Protein AF-A0A7W0MET2-F1 (afdb_monomer_lite)

Secondary structure (DSSP, 8-state):
--TT---EEEETTTTEEEESSPPPSS--HHHHHHHHHHHHTT--HHHHHHHH---HHHHHHHHTTTTTT-

Sequence (70 aa):
RTPNGKQRYWCHDCQRSRRDNPQPAGYTEAGRDTILRAYEERSSLRGLERTFGVSRKTVLPGFLTDEEMR

Radius of gyration: 16.42 Å; chains: 1; bounding box: 38×19×42 Å

Foldseek 3Di:
DPPVPWDWDQDPVVRDIHTDPDDPPDDDPVRLVVLVVCVVVPQDLVNSCVPPVDDSVCCVPVRCPPPPPD

Structure (mmCIF, N/CA/C/O backbone):
data_AF-A0A7W0MET2-F1
#
_entry.id   AF-A0A7W0MET2-F1
#
loop_
_atom_site.group_PDB
_atom_site.id
_atom_site.type_symbol
_atom_site.label_atom_id
_atom_site.label_alt_id
_atom_site.label_comp_id
_atom_site.label_asym_id
_atom_site.label_entity_id
_atom_site.label_seq_id
_atom_site.pdbx_PDB_ins_code
_atom_site.Cartn_x
_atom_site.Cartn_y
_atom_site.Cartn_z
_atom_site.occupancy
_atom_site.B_iso_or_equiv
_atom_site.auth_seq_id
_atom_site.auth_comp_id
_atom_site.auth_asym_id
_atom_site.auth_atom_id
_atom_site.pdbx_PDB_model_num
ATOM 1 N N . ARG A 1 1 ? 21.933 5.195 -16.827 1.00 52.81 1 ARG A N 1
ATOM 2 C CA . ARG A 1 1 ? 21.782 4.232 -15.703 1.00 52.81 1 ARG A CA 1
ATOM 3 C C . ARG A 1 1 ? 20.728 4.804 -14.756 1.00 52.81 1 ARG A C 1
ATOM 5 O O . ARG A 1 1 ? 20.776 6.003 -14.525 1.00 52.81 1 ARG A O 1
ATOM 12 N N . THR A 1 2 ? 19.728 4.039 -14.300 1.00 58.62 2 THR A N 1
ATOM 13 C CA . THR A 1 2 ? 18.755 4.594 -13.329 1.00 58.62 2 THR A CA 1
ATOM 14 C C . THR A 1 2 ? 19.435 4.827 -11.971 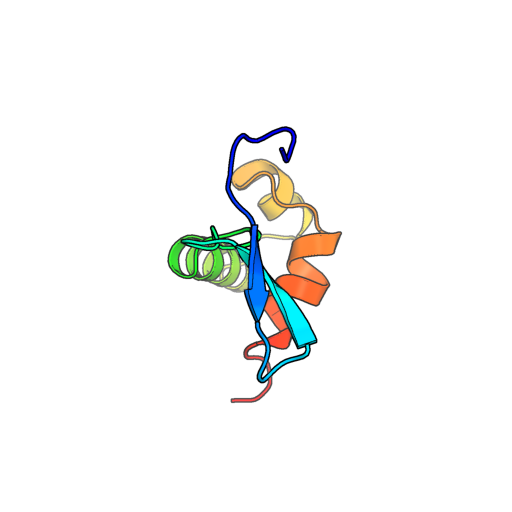1.00 58.62 2 THR A C 1
ATOM 16 O O . THR A 1 2 ? 20.408 4.122 -11.701 1.00 58.62 2 THR A O 1
ATOM 19 N N . PRO A 1 3 ? 18.960 5.762 -11.120 1.00 61.19 3 PRO A N 1
ATOM 20 C CA . PRO A 1 3 ? 19.584 6.047 -9.818 1.00 61.19 3 PRO A CA 1
ATOM 21 C C . PRO A 1 3 ? 19.757 4.796 -8.944 1.00 61.19 3 PRO A C 1
ATOM 23 O O . PRO A 1 3 ? 20.749 4.655 -8.246 1.00 61.19 3 PRO A O 1
ATOM 26 N N . ASN A 1 4 ? 18.848 3.827 -9.084 1.00 67.88 4 ASN A N 1
ATOM 27 C CA . ASN A 1 4 ? 18.872 2.558 -8.351 1.00 67.88 4 ASN A CA 1
ATOM 28 C C . ASN A 1 4 ? 19.730 1.464 -9.023 1.00 67.88 4 ASN A C 1
ATOM 30 O O . ASN A 1 4 ? 19.554 0.288 -8.723 1.00 67.88 4 ASN A O 1
ATOM 34 N N . GLY A 1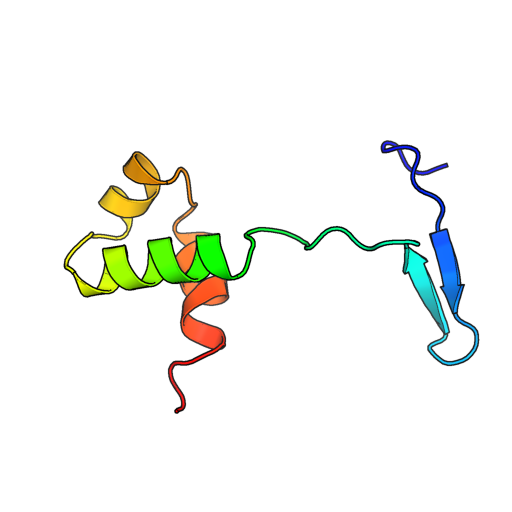 5 ? 20.583 1.796 -9.999 1.00 70.88 5 GLY A N 1
ATOM 35 C CA . GLY A 1 5 ? 21.520 0.858 -10.640 1.00 70.88 5 GLY A CA 1
ATOM 36 C C . GLY A 1 5 ? 20.899 -0.213 -11.550 1.00 70.88 5 GLY A C 1
ATOM 37 O O . GLY A 1 5 ? 21.629 -0.886 -12.272 1.00 70.88 5 GLY A O 1
ATOM 38 N N . LYS A 1 6 ? 19.568 -0.349 -11.576 1.00 75.56 6 LYS A N 1
ATOM 39 C CA . LYS A 1 6 ? 18.859 -1.397 -12.330 1.00 75.56 6 LYS A CA 1
ATOM 40 C C . LYS A 1 6 ? 18.814 -1.110 -13.834 1.00 75.56 6 LYS A C 1
ATOM 42 O O . LYS A 1 6 ? 18.492 0.017 -14.243 1.00 75.56 6 LYS A O 1
ATOM 47 N N . GLN A 1 7 ? 19.093 -2.141 -14.634 1.00 79.69 7 GLN A N 1
ATOM 48 C CA . GLN A 1 7 ? 19.029 -2.112 -16.096 1.00 79.69 7 GLN A CA 1
ATOM 49 C C . GLN A 1 7 ? 17.571 -2.044 -16.575 1.00 79.69 7 GLN A C 1
ATOM 51 O O . GLN A 1 7 ? 16.670 -2.656 -15.997 1.00 79.69 7 GLN A O 1
ATOM 56 N N . ARG A 1 8 ? 17.334 -1.260 -17.630 1.00 81.00 8 ARG A N 1
ATOM 57 C CA . ARG A 1 8 ? 16.060 -1.227 -18.359 1.00 81.00 8 ARG A CA 1
ATOM 58 C C . ARG A 1 8 ? 16.301 -1.791 -19.752 1.00 81.00 8 ARG A C 1
ATOM 60 O O . ARG A 1 8 ? 17.330 -1.479 -20.345 1.00 81.00 8 ARG A O 1
ATOM 67 N N . TYR A 1 9 ? 15.364 -2.577 -20.263 1.00 86.62 9 TYR A N 1
ATOM 68 C CA . TYR A 1 9 ? 15.382 -3.049 -21.646 1.00 86.62 9 TYR A CA 1
ATOM 69 C C . TYR A 1 9 ? 14.160 -2.517 -22.393 1.00 86.62 9 TYR A C 1
ATOM 71 O O . TYR A 1 9 ? 13.124 -2.218 -21.791 1.00 86.62 9 TYR A O 1
ATOM 79 N N . TRP A 1 10 ? 14.299 -2.342 -23.703 1.00 85.62 10 TRP A N 1
ATOM 80 C CA . TRP A 1 10 ? 13.197 -1.951 -24.571 1.00 85.62 10 TRP A CA 1
ATOM 81 C C . TRP A 1 10 ? 12.481 -3.206 -25.068 1.00 85.62 10 TRP A C 1
ATOM 83 O O . TRP A 1 10 ? 13.094 -4.071 -25.683 1.00 85.62 10 TRP A O 1
ATOM 93 N N . CYS A 1 11 ? 11.193 -3.321 -24.762 1.00 85.50 11 CYS A N 1
ATOM 94 C CA . CYS A 1 11 ? 10.338 -4.382 -25.279 1.00 85.50 11 CYS A CA 1
ATOM 95 C C . CYS A 1 11 ? 9.835 -3.963 -26.661 1.00 85.50 11 CYS A C 1
ATOM 97 O O . CYS A 1 11 ? 9.125 -2.961 -26.763 1.00 85.50 11 CYS A O 1
ATOM 99 N N . HIS A 1 12 ? 10.195 -4.708 -27.707 1.00 87.06 12 HIS A N 1
ATOM 100 C CA . HIS A 1 12 ? 9.757 -4.411 -29.073 1.00 87.06 12 HIS A CA 1
ATOM 101 C C . HIS A 1 12 ? 8.280 -4.755 -29.306 1.00 87.06 12 HIS A C 1
ATOM 103 O O . HIS A 1 12 ? 7.601 -3.996 -29.990 1.00 87.06 12 HIS A O 1
ATOM 109 N N . ASP A 1 13 ? 7.759 -5.794 -28.650 1.00 87.75 13 ASP A N 1
ATOM 110 C CA . ASP A 1 13 ? 6.356 -6.218 -28.791 1.00 87.75 13 ASP A CA 1
ATOM 111 C C . ASP A 1 13 ? 5.377 -5.208 -28.187 1.00 87.75 13 ASP A C 1
ATOM 113 O O . ASP A 1 13 ? 4.313 -4.925 -28.725 1.00 87.75 13 ASP A O 1
ATOM 117 N N . CYS A 1 14 ? 5.754 -4.643 -27.041 1.00 85.44 14 CYS A N 1
ATOM 118 C CA . CYS A 1 14 ? 4.910 -3.759 -26.249 1.00 85.44 14 CYS A CA 1
ATOM 119 C C . CYS A 1 14 ? 5.344 -2.287 -26.298 1.00 85.44 14 CYS A C 1
ATOM 121 O O . CYS A 1 14 ? 4.743 -1.462 -25.609 1.00 85.44 14 CYS A O 1
ATOM 123 N N . GLN A 1 15 ? 6.395 -1.977 -27.073 1.00 88.00 15 GLN A N 1
ATOM 124 C CA . GLN A 1 15 ? 6.980 -0.644 -27.288 1.00 88.00 15 GLN A CA 1
ATOM 125 C C . GLN A 1 15 ? 7.165 0.167 -25.993 1.00 88.00 15 GLN A C 1
ATOM 127 O O . GLN A 1 15 ? 6.896 1.367 -25.924 1.00 88.00 15 GLN A O 1
ATOM 132 N N . ARG A 1 16 ? 7.591 -0.507 -24.920 1.00 83.00 16 ARG A N 1
ATOM 133 C CA . ARG A 1 16 ? 7.764 0.088 -23.587 1.00 83.00 16 ARG A CA 1
ATOM 134 C C . ARG A 1 16 ? 9.097 -0.325 -22.979 1.00 83.00 16 ARG A C 1
ATOM 136 O O . ARG A 1 16 ? 9.516 -1.476 -23.077 1.00 83.00 16 ARG A O 1
ATOM 143 N N . SER A 1 17 ? 9.734 0.593 -22.256 1.00 83.88 17 SER A N 1
ATOM 144 C CA . SER A 1 17 ? 10.921 0.272 -21.458 1.00 83.88 17 SER A CA 1
ATOM 145 C C . SER A 1 17 ? 10.536 -0.500 -20.191 1.00 83.88 17 SER A C 1
ATOM 147 O O . SER A 1 17 ? 9.984 0.080 -19.248 1.00 83.88 17 SER A O 1
ATOM 149 N N . ARG A 1 18 ? 10.878 -1.785 -20.136 1.00 77.50 18 ARG A N 1
ATOM 150 C CA . ARG A 1 18 ? 10.702 -2.671 -18.978 1.00 77.50 18 ARG A CA 1
ATOM 151 C C . ARG A 1 18 ? 11.959 -2.671 -18.099 1.00 77.50 18 ARG A C 1
ATOM 153 O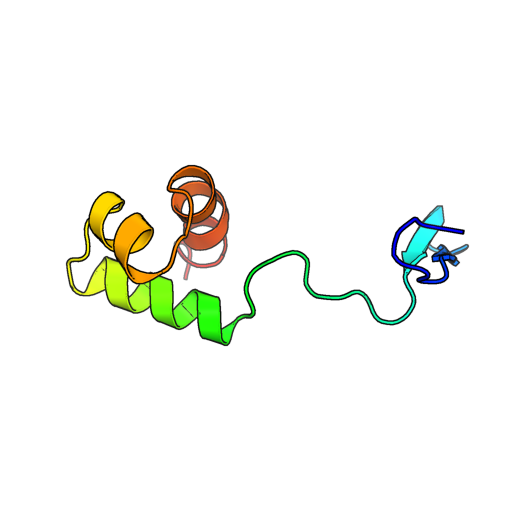 O . ARG A 1 18 ? 13.019 -2.186 -18.498 1.00 77.50 18 ARG A O 1
ATOM 160 N N . ARG A 1 19 ? 11.829 -3.171 -16.870 1.00 79.44 19 ARG A N 1
ATOM 161 C CA . ARG A 1 19 ? 12.958 -3.470 -15.976 1.00 79.44 19 ARG A CA 1
ATOM 162 C C . ARG A 1 19 ? 13.145 -4.977 -15.936 1.00 79.44 19 ARG A C 1
ATOM 164 O O . ARG A 1 19 ? 12.151 -5.698 -15.951 1.00 79.44 19 ARG A O 1
ATOM 171 N N . ASP A 1 20 ? 14.395 -5.409 -15.872 1.00 69.00 20 ASP A N 1
ATOM 172 C CA . ASP A 1 20 ? 14.703 -6.797 -15.553 1.00 69.00 20 ASP A CA 1
ATOM 173 C C . ASP A 1 20 ? 14.474 -7.022 -14.047 1.00 69.00 20 ASP A C 1
ATOM 175 O O . ASP A 1 20 ? 14.853 -6.165 -13.240 1.00 69.00 20 ASP A O 1
ATOM 179 N N . ASN A 1 21 ? 13.763 -8.094 -13.689 1.00 65.12 21 ASN A N 1
ATOM 180 C CA . ASN A 1 21 ? 13.197 -8.346 -12.355 1.00 65.12 21 ASN A CA 1
ATOM 181 C C . ASN A 1 21 ? 12.488 -7.112 -11.731 1.00 65.12 21 ASN A C 1
ATOM 183 O O . ASN A 1 21 ? 13.038 -6.448 -10.834 1.00 65.12 21 ASN A O 1
ATOM 187 N N . PRO A 1 22 ? 11.287 -6.740 -12.221 1.00 64.62 22 PRO A N 1
ATOM 188 C CA . PRO A 1 22 ? 10.535 -5.638 -11.643 1.00 64.62 22 PRO A CA 1
ATOM 189 C C . PRO A 1 22 ? 10.243 -5.958 -10.178 1.00 64.62 22 PRO A C 1
ATOM 191 O O . PRO A 1 22 ? 9.551 -6.917 -9.862 1.00 64.62 22 PRO A O 1
ATOM 194 N N . GLN A 1 23 ? 10.781 -5.144 -9.271 1.00 63.41 23 GLN A N 1
ATOM 195 C CA . GLN A 1 23 ? 10.308 -5.193 -7.894 1.00 63.41 23 GLN A CA 1
ATOM 196 C C . GLN A 1 23 ? 8.835 -4.792 -7.898 1.00 63.41 23 GLN A C 1
ATOM 198 O O . GLN A 1 23 ? 8.497 -3.837 -8.615 1.00 63.41 23 GLN A O 1
ATOM 203 N N . PRO A 1 24 ? 7.985 -5.488 -7.127 1.00 62.34 24 PRO A N 1
ATOM 204 C CA . PRO A 1 24 ? 6.606 -5.072 -6.971 1.00 62.34 24 PRO A CA 1
ATOM 205 C C . PRO A 1 24 ? 6.601 -3.605 -6.545 1.00 62.34 24 PRO A C 1
ATOM 207 O O . PRO A 1 24 ? 7.365 -3.175 -5.675 1.00 62.34 24 PRO A O 1
ATOM 210 N N . ALA A 1 25 ? 5.808 -2.806 -7.248 1.00 57.84 25 ALA A N 1
ATOM 211 C CA . ALA A 1 25 ? 5.684 -1.388 -6.974 1.00 57.84 25 ALA A CA 1
ATOM 212 C C . ALA A 1 25 ? 4.787 -1.208 -5.741 1.00 57.84 25 ALA A C 1
ATOM 214 O O . ALA A 1 25 ? 3.625 -0.847 -5.874 1.00 57.84 25 ALA A O 1
ATOM 215 N N . GLY A 1 26 ? 5.309 -1.502 -4.548 1.00 66.38 26 GLY A N 1
ATOM 216 C CA . GLY A 1 26 ? 4.592 -1.306 -3.288 1.00 66.38 26 GLY A CA 1
ATOM 217 C C . GLY A 1 26 ? 4.593 -2.529 -2.376 1.00 66.38 26 GLY A C 1
ATOM 218 O O . GLY A 1 26 ? 5.616 -3.193 -2.215 1.00 66.38 26 GLY A O 1
ATOM 219 N N . TYR A 1 27 ? 3.449 -2.766 -1.735 1.00 67.94 27 TYR A N 1
ATOM 220 C CA . TYR A 1 27 ? 3.243 -3.855 -0.783 1.00 67.94 27 TYR A CA 1
ATOM 221 C C . TYR A 1 27 ? 3.268 -5.209 -1.496 1.00 67.94 27 TYR A C 1
ATOM 223 O O . TYR A 1 27 ? 2.756 -5.348 -2.605 1.00 67.94 27 TYR A O 1
ATOM 231 N N . THR A 1 28 ? 3.868 -6.209 -0.854 1.00 72.88 28 THR A N 1
ATOM 232 C CA . THR A 1 28 ? 3.696 -7.608 -1.259 1.00 72.88 28 THR A CA 1
ATOM 233 C C . THR A 1 28 ? 2.245 -8.026 -1.024 1.00 72.88 28 THR A C 1
ATOM 235 O O . THR A 1 28 ? 1.595 -7.483 -0.132 1.00 72.88 28 THR A O 1
ATOM 238 N N . GLU A 1 29 ? 1.745 -9.009 -1.774 1.00 72.75 29 GLU A N 1
ATOM 239 C CA . GLU A 1 29 ? 0.376 -9.534 -1.615 1.00 72.75 29 GLU A CA 1
ATOM 240 C C . GLU A 1 29 ? 0.095 -9.950 -0.160 1.00 72.75 29 GLU A C 1
ATOM 242 O O . GLU A 1 29 ? -0.877 -9.510 0.439 1.00 72.75 29 GLU A O 1
ATOM 247 N N . ALA A 1 30 ? 1.031 -10.645 0.493 1.00 76.44 30 ALA A N 1
ATOM 248 C CA . ALA A 1 30 ? 0.896 -11.010 1.908 1.00 76.44 30 ALA A CA 1
ATOM 249 C C . ALA A 1 30 ? 0.833 -9.797 2.864 1.00 76.44 30 ALA A C 1
ATOM 251 O O . ALA A 1 30 ? 0.113 -9.804 3.868 1.00 76.44 30 ALA A O 1
ATOM 252 N N . GLY A 1 31 ? 1.600 -8.741 2.568 1.00 79.50 31 GLY A N 1
ATOM 253 C CA . GLY A 1 31 ? 1.528 -7.487 3.318 1.00 79.50 31 GLY A CA 1
ATOM 254 C C . GLY A 1 31 ? 0.196 -6.777 3.092 1.00 79.50 31 GLY A C 1
ATOM 255 O O . GLY A 1 31 ? -0.334 -6.155 4.013 1.00 79.50 31 GLY A O 1
ATOM 256 N N . ARG A 1 32 ? -0.362 -6.918 1.885 1.00 80.44 32 ARG A N 1
ATOM 257 C CA . ARG A 1 32 ? -1.656 -6.368 1.512 1.00 80.44 32 ARG A CA 1
ATOM 258 C C . ARG A 1 32 ? -2.791 -7.011 2.312 1.00 80.44 32 ARG A C 1
ATOM 260 O O . ARG A 1 32 ? -3.533 -6.294 2.982 1.00 80.44 32 ARG A O 1
ATOM 267 N N . ASP A 1 33 ? -2.844 -8.339 2.321 1.00 83.25 33 ASP A N 1
ATOM 268 C CA . ASP A 1 33 ? -3.853 -9.131 3.039 1.00 83.25 33 ASP A CA 1
ATOM 269 C C . ASP A 1 33 ? -3.844 -8.857 4.539 1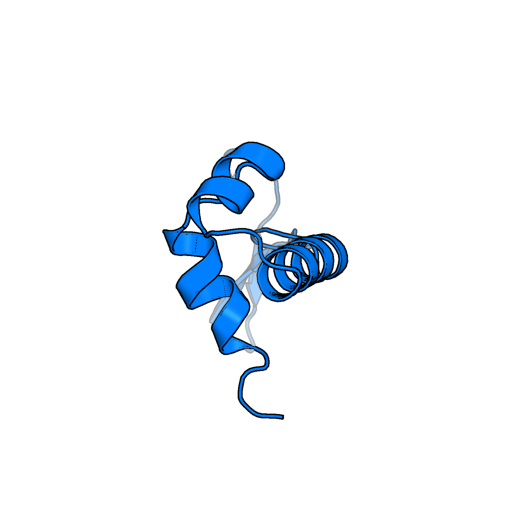.00 83.25 33 ASP A C 1
ATOM 271 O O . ASP A 1 33 ? -4.887 -8.744 5.178 1.00 83.25 33 ASP A O 1
ATOM 275 N N . THR A 1 34 ? -2.653 -8.691 5.116 1.00 86.38 34 THR A N 1
ATOM 276 C CA . THR A 1 34 ? -2.521 -8.385 6.545 1.00 86.38 34 THR A CA 1
ATOM 277 C C . THR A 1 34 ? -3.177 -7.044 6.894 1.00 86.38 34 THR A C 1
ATOM 279 O O . THR A 1 34 ? -3.837 -6.927 7.928 1.00 86.38 34 THR A O 1
ATOM 282 N N . ILE A 1 35 ? -3.017 -6.035 6.032 1.00 83.81 35 ILE A N 1
ATOM 283 C CA . ILE A 1 35 ? -3.607 -4.702 6.215 1.00 83.81 35 ILE A CA 1
ATOM 284 C C . ILE A 1 35 ? -5.126 -4.742 5.984 1.00 83.81 35 ILE A C 1
ATOM 286 O O . ILE A 1 35 ? -5.855 -4.100 6.741 1.00 83.81 35 ILE A O 1
ATOM 290 N N . LEU A 1 36 ? -5.601 -5.505 4.990 1.00 82.75 36 LEU A N 1
ATOM 291 C CA . LEU A 1 36 ? -7.033 -5.711 4.724 1.00 82.75 36 LEU A CA 1
ATOM 292 C C . LEU A 1 36 ? -7.732 -6.392 5.897 1.00 82.75 36 LEU A C 1
ATOM 294 O O . LEU A 1 36 ? -8.707 -5.863 6.423 1.00 82.75 36 LEU A O 1
ATOM 298 N N . ARG A 1 37 ? -7.171 -7.496 6.394 1.00 85.38 37 ARG A N 1
ATOM 299 C CA . ARG A 1 37 ? -7.725 -8.198 7.553 1.00 85.38 37 ARG A CA 1
ATOM 300 C C . ARG A 1 37 ? -7.787 -7.291 8.783 1.00 85.38 37 ARG A C 1
ATOM 302 O O . ARG A 1 37 ? -8.794 -7.250 9.478 1.00 85.38 37 ARG A O 1
ATOM 309 N N . ALA A 1 38 ? -6.744 -6.494 9.025 1.00 86.44 38 ALA A N 1
ATOM 310 C CA . ALA A 1 38 ? -6.747 -5.534 10.127 1.00 86.44 38 ALA A CA 1
ATOM 311 C C . ALA A 1 38 ? -7.821 -4.438 9.969 1.00 86.44 38 ALA A C 1
ATOM 313 O O . ALA A 1 38 ? -8.371 -3.976 10.975 1.00 86.44 38 ALA A O 1
ATOM 314 N N . TYR A 1 39 ? -8.111 -4.009 8.735 1.00 83.69 39 TYR A N 1
ATOM 315 C CA . TYR A 1 39 ? -9.194 -3.072 8.428 1.00 83.69 39 TYR A CA 1
ATOM 316 C C . TYR A 1 39 ? -10.564 -3.677 8.764 1.00 83.69 39 TYR A C 1
ATOM 318 O O . TYR A 1 39 ? -11.312 -3.078 9.541 1.00 83.69 39 TYR A O 1
ATOM 326 N N . GLU A 1 40 ? -10.850 -4.883 8.262 1.00 82.69 40 GLU A N 1
ATOM 327 C CA . GLU A 1 40 ? -12.100 -5.620 8.509 1.00 82.69 40 GLU A CA 1
ATOM 328 C C . GLU A 1 40 ? -12.332 -5.904 9.998 1.00 82.69 40 GLU A C 1
ATOM 330 O O . GLU A 1 40 ? -13.441 -5.748 10.511 1.00 82.69 40 GLU A O 1
ATOM 335 N N . GLU A 1 41 ? -11.270 -6.248 10.730 1.00 84.25 41 GLU A N 1
ATOM 336 C CA . GLU A 1 41 ? -11.330 -6.573 12.157 1.00 84.25 41 GLU A CA 1
ATOM 337 C C . GLU A 1 41 ? -11.654 -5.379 13.073 1.00 84.25 41 GLU A C 1
ATOM 339 O O . GLU A 1 41 ? -11.898 -5.605 14.262 1.00 84.25 41 GLU A O 1
ATOM 344 N N . ARG A 1 42 ? -11.738 -4.148 12.526 1.00 68.62 42 ARG A N 1
ATOM 345 C CA . ARG A 1 42 ? -12.121 -2.852 13.152 1.00 68.62 42 ARG A CA 1
ATOM 346 C C . ARG A 1 42 ? -11.008 -1.804 13.266 1.00 68.62 42 ARG A C 1
ATOM 348 O O . ARG A 1 42 ? -11.170 -0.816 13.994 1.00 68.62 42 ARG A O 1
ATOM 355 N N . SER A 1 43 ? -9.894 -1.930 12.543 1.00 74.69 43 SER A N 1
ATOM 356 C CA . SER A 1 43 ? -8.902 -0.848 12.526 1.00 74.69 43 SER A CA 1
ATOM 357 C C . SER A 1 43 ? -9.375 0.306 11.647 1.00 74.69 43 SER A C 1
ATOM 359 O O . SER A 1 43 ? -9.456 0.201 10.428 1.00 74.69 43 SER A O 1
ATOM 361 N N . SER A 1 44 ? -9.632 1.463 12.262 1.00 81.62 44 SER A N 1
ATOM 362 C CA . SER A 1 44 ? -9.848 2.703 11.507 1.00 81.62 44 SER A CA 1
ATOM 363 C C . SER A 1 44 ? -8.661 2.994 10.575 1.00 81.62 44 SER A C 1
ATOM 365 O O . SER A 1 44 ? -7.520 2.637 10.880 1.00 81.62 44 SER A O 1
ATOM 367 N N . LEU A 1 45 ? -8.884 3.747 9.492 1.00 82.06 45 LEU A N 1
ATOM 368 C CA . LEU A 1 45 ? -7.809 4.174 8.579 1.00 82.06 45 LEU A CA 1
ATOM 369 C C . LEU A 1 45 ? -6.641 4.867 9.308 1.00 82.06 45 LEU A C 1
AT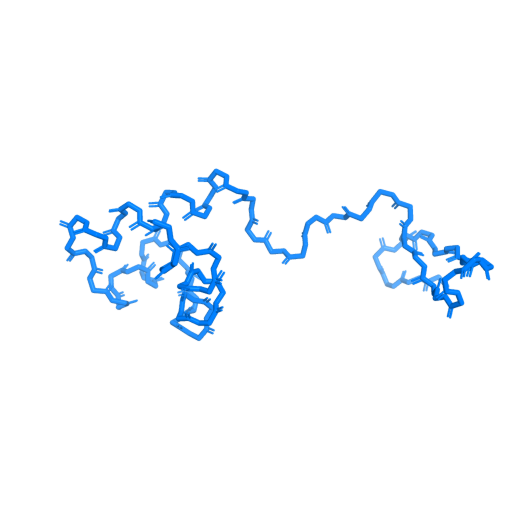OM 371 O O . LEU A 1 45 ? -5.495 4.800 8.875 1.00 82.06 45 LEU A O 1
ATOM 375 N N . ARG A 1 46 ? -6.923 5.543 10.430 1.00 82.38 46 ARG A N 1
ATOM 376 C CA . ARG A 1 46 ? -5.901 6.162 11.287 1.00 82.38 46 ARG A CA 1
ATOM 377 C C . ARG A 1 46 ? -5.132 5.145 12.131 1.00 82.38 46 ARG A C 1
ATOM 379 O O . ARG A 1 46 ? -3.952 5.359 12.392 1.00 82.38 46 ARG A O 1
ATOM 386 N N . GLY A 1 47 ? -5.784 4.066 12.553 1.00 85.38 47 GLY A N 1
ATOM 387 C CA . GLY A 1 47 ? -5.137 2.934 13.213 1.00 85.38 47 GLY A CA 1
ATOM 388 C C . GLY A 1 47 ? -4.159 2.232 12.276 1.00 85.38 47 GLY A C 1
ATOM 389 O O . GLY A 1 47 ? -3.005 2.041 12.642 1.00 85.38 47 GLY A O 1
ATOM 390 N N . LEU A 1 48 ? -4.572 1.972 11.034 1.00 84.94 48 LEU A N 1
ATOM 391 C CA . LEU A 1 48 ? -3.713 1.344 10.025 1.00 84.94 48 LEU A CA 1
ATOM 392 C C . LEU A 1 48 ? -2.462 2.177 9.719 1.00 84.94 48 LEU A C 1
ATOM 394 O O . LEU A 1 48 ? -1.364 1.633 9.646 1.00 84.94 48 LEU A O 1
ATOM 398 N N . GLU A 1 49 ? -2.602 3.499 9.618 1.00 85.94 49 GLU A N 1
ATOM 399 C CA . GLU A 1 49 ? -1.466 4.407 9.416 1.00 85.94 49 GLU A CA 1
ATOM 400 C C . GLU A 1 49 ? -0.440 4.331 10.560 1.00 85.94 49 GLU A C 1
ATOM 402 O O . GLU A 1 49 ? 0.760 4.371 10.307 1.00 85.94 49 GLU A O 1
ATOM 407 N N . ARG A 1 50 ? -0.884 4.170 11.814 1.00 84.44 50 ARG A N 1
ATOM 408 C CA . ARG A 1 50 ? 0.021 4.045 12.972 1.00 84.44 50 ARG A CA 1
ATOM 409 C C . ARG A 1 50 ? 0.647 2.660 13.096 1.00 84.44 50 ARG A C 1
ATOM 411 O O . ARG A 1 50 ? 1.805 2.568 13.486 1.00 84.44 50 ARG A O 1
ATOM 418 N N . THR A 1 51 ? -0.117 1.611 12.806 1.00 86.12 51 THR A N 1
ATOM 419 C CA . THR A 1 51 ? 0.326 0.222 12.982 1.00 86.12 51 THR A CA 1
ATOM 420 C C . THR A 1 51 ? 1.217 -0.241 11.834 1.00 86.12 51 THR A C 1
ATOM 422 O O . THR A 1 51 ? 2.214 -0.915 12.065 1.00 86.12 51 THR A O 1
ATOM 425 N N . PHE A 1 52 ? 0.886 0.143 10.602 1.00 82.56 52 PHE A N 1
ATOM 426 C CA . PHE A 1 52 ? 1.530 -0.374 9.393 1.00 82.56 52 PHE A CA 1
ATOM 427 C C . PHE A 1 52 ? 2.264 0.703 8.581 1.00 82.56 52 PHE A C 1
ATOM 429 O O . PHE A 1 52 ? 2.879 0.388 7.564 1.00 82.56 52 PHE A O 1
ATOM 436 N N . GLY A 1 53 ? 2.191 1.980 8.979 1.00 83.44 53 GLY A N 1
ATOM 437 C CA . GLY A 1 53 ? 2.841 3.078 8.250 1.00 83.44 53 GLY A CA 1
ATOM 438 C C . GLY A 1 53 ? 2.251 3.335 6.858 1.00 83.44 53 GLY A C 1
ATOM 439 O O . GLY A 1 53 ? 2.861 4.026 6.044 1.00 83.44 53 GLY A O 1
ATOM 440 N N . VAL A 1 54 ? 1.081 2.764 6.556 1.00 81.12 54 VAL A N 1
ATOM 441 C CA . VAL A 1 54 ? 0.378 2.947 5.280 1.00 81.12 54 VAL A CA 1
ATOM 442 C C . VAL A 1 54 ? -0.294 4.312 5.249 1.00 81.12 54 VAL A C 1
ATOM 444 O O . VAL A 1 54 ? -1.041 4.676 6.157 1.00 81.12 54 VAL A O 1
ATOM 447 N N . SER A 1 55 ? -0.123 5.048 4.152 1.00 79.81 55 SER A N 1
ATOM 448 C CA . SER A 1 55 ? -0.938 6.238 3.917 1.00 79.81 55 SER A CA 1
ATOM 449 C C . SER A 1 55 ? -2.392 5.844 3.653 1.00 79.81 55 SER A C 1
ATOM 451 O O . SER A 1 55 ? -2.663 4.936 2.866 1.00 79.81 55 SER A O 1
ATOM 453 N N . ARG A 1 56 ? -3.350 6.597 4.210 1.00 75.56 56 ARG A N 1
ATOM 454 C CA . ARG A 1 56 ? -4.788 6.426 3.909 1.00 75.56 56 ARG A CA 1
ATOM 455 C C . ARG A 1 56 ? -5.093 6.520 2.410 1.00 75.56 56 ARG A C 1
ATOM 457 O O . ARG A 1 56 ? -5.986 5.840 1.921 1.00 75.56 56 ARG A O 1
ATOM 464 N N . LYS A 1 57 ? -4.325 7.342 1.681 1.00 74.62 57 LYS A N 1
ATOM 465 C CA . LYS A 1 57 ? -4.423 7.491 0.219 1.00 74.62 57 LYS A CA 1
ATOM 466 C C . LYS A 1 57 ? -3.919 6.272 -0.547 1.00 74.62 57 LYS A C 1
ATOM 468 O O . LYS A 1 57 ? -4.192 6.178 -1.732 1.00 74.62 57 LYS A O 1
ATOM 473 N N . THR A 1 58 ? -3.178 5.381 0.102 1.00 75.56 58 THR A N 1
ATOM 474 C CA . THR A 1 58 ? -2.756 4.106 -0.476 1.00 75.56 58 THR A CA 1
ATOM 475 C C . THR A 1 58 ? -3.769 3.021 -0.143 1.00 75.56 58 THR A C 1
ATOM 477 O O . THR A 1 58 ? -4.137 2.271 -1.035 1.00 75.56 58 THR A O 1
ATOM 480 N N . VAL A 1 59 ? -4.274 2.988 1.099 1.00 72.00 59 VAL A N 1
ATOM 481 C CA . VAL A 1 59 ? -5.275 2.001 1.550 1.00 72.00 59 VAL A CA 1
ATOM 482 C C . VAL A 1 59 ? -6.572 2.097 0.742 1.00 72.00 59 VAL A C 1
ATOM 484 O O . VAL A 1 59 ? -7.065 1.089 0.262 1.00 72.00 59 VAL A O 1
ATOM 487 N N . LEU A 1 60 ? -7.095 3.306 0.522 1.00 69.25 60 LEU A N 1
ATOM 488 C CA . LEU A 1 60 ? -8.377 3.487 -0.167 1.00 69.25 60 LEU A CA 1
ATOM 489 C C . LEU A 1 60 ? -8.349 3.024 -1.646 1.00 69.25 60 LEU A C 1
ATOM 491 O O . LEU A 1 60 ? -9.013 2.051 -1.971 1.00 69.25 60 LEU A O 1
ATOM 495 N N . PRO A 1 61 ? -7.577 3.637 -2.561 1.00 66.19 61 PRO A N 1
ATOM 496 C CA . PRO A 1 61 ? -7.565 3.231 -3.968 1.00 66.19 61 PRO A CA 1
ATOM 497 C C . PRO A 1 61 ? -6.715 1.986 -4.254 1.00 66.19 61 PRO A C 1
ATOM 499 O O . PRO A 1 61 ? -6.927 1.350 -5.279 1.00 66.19 61 PRO A O 1
ATOM 502 N N . GLY A 1 62 ? -5.729 1.662 -3.410 1.00 62.00 62 GLY A N 1
ATOM 503 C CA . GLY A 1 62 ? -4.763 0.589 -3.667 1.00 62.00 62 GLY A CA 1
ATOM 504 C C . GLY A 1 62 ? -5.124 -0.764 -3.058 1.00 62.00 62 GLY A C 1
ATOM 505 O O . GLY A 1 62 ? -4.438 -1.733 -3.360 1.00 62.00 62 GLY A O 1
ATOM 506 N N . PHE A 1 63 ? -6.146 -0.831 -2.195 1.00 61.31 63 PHE A N 1
ATOM 507 C CA . PHE A 1 63 ? -6.573 -2.075 -1.548 1.00 61.31 63 PHE A CA 1
ATOM 508 C C . PHE A 1 63 ? -8.028 -2.431 -1.872 1.00 61.31 63 PHE A C 1
ATOM 510 O O . PHE A 1 63 ? -8.287 -3.591 -2.176 1.00 61.31 63 PHE A O 1
ATOM 517 N N . LEU A 1 64 ? -8.936 -1.445 -1.906 1.00 55.94 64 LEU A N 1
ATOM 518 C CA . LEU A 1 64 ? -10.371 -1.646 -2.180 1.00 55.94 64 LEU A CA 1
ATOM 519 C C . LEU A 1 64 ? -10.699 -1.913 -3.664 1.00 55.94 64 LEU A C 1
ATOM 521 O O . LEU A 1 64 ? -11.827 -2.253 -3.995 1.00 55.94 64 LEU A O 1
ATOM 525 N N . THR A 1 65 ? -9.734 -1.770 -4.578 1.00 54.72 65 THR A N 1
ATOM 526 C CA . THR A 1 65 ? -9.972 -1.925 -6.026 1.00 54.72 65 THR A CA 1
ATOM 527 C C . THR A 1 65 ? -9.670 -3.315 -6.592 1.00 54.72 65 THR A C 1
ATOM 529 O O . THR A 1 65 ? -10.053 -3.555 -7.733 1.00 54.72 65 THR A O 1
ATOM 532 N N . ASP A 1 66 ? -9.039 -4.234 -5.844 1.00 49.53 66 ASP A N 1
ATOM 533 C CA . ASP A 1 66 ? -8.786 -5.594 -6.367 1.00 49.53 66 ASP A CA 1
ATOM 534 C C . ASP A 1 66 ? -9.884 -6.611 -6.031 1.00 49.53 66 ASP A C 1
ATOM 536 O O . ASP A 1 66 ? -9.977 -7.608 -6.737 1.00 49.53 66 ASP A O 1
ATOM 540 N N . GLU A 1 67 ? -10.728 -6.387 -5.013 1.00 46.22 67 GLU A N 1
ATOM 541 C CA . GLU A 1 67 ? -11.607 -7.465 -4.516 1.00 46.22 67 GLU A CA 1
ATOM 542 C C . GLU A 1 67 ? -12.989 -7.064 -3.971 1.00 46.22 67 GLU A C 1
ATOM 544 O O . GLU A 1 67 ? -13.762 -7.954 -3.640 1.00 46.22 67 GLU A O 1
ATOM 549 N N . GLU A 1 68 ? -13.414 -5.791 -3.976 1.00 44.03 68 GLU A N 1
ATOM 550 C CA . GLU A 1 68 ? -14.829 -5.459 -3.668 1.00 44.03 68 GLU A CA 1
A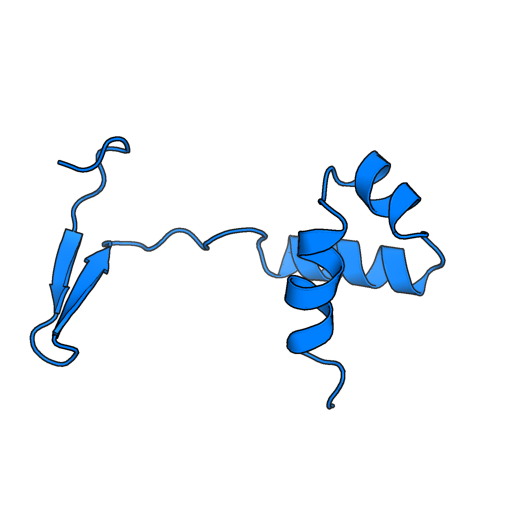TOM 551 C C . GLU A 1 68 ? -15.825 -5.909 -4.773 1.00 44.03 68 GLU A C 1
ATOM 553 O O . GLU A 1 68 ? -16.991 -5.517 -4.779 1.00 44.03 68 GLU A O 1
ATOM 558 N N . MET A 1 69 ? -15.397 -6.762 -5.715 1.00 46.38 69 MET A N 1
ATOM 559 C CA . MET A 1 69 ? -16.264 -7.413 -6.700 1.00 46.38 69 MET A CA 1
ATOM 560 C C . MET A 1 69 ? -15.920 -8.903 -6.897 1.00 46.38 69 MET A C 1
ATOM 562 O O . MET A 1 69 ? -15.749 -9.360 -8.030 1.00 46.38 69 MET A O 1
ATOM 566 N N . ARG A 1 70 ? -15.842 -9.681 -5.810 1.00 41.91 70 ARG A N 1
ATOM 567 C CA . ARG A 1 70 ? -16.138 -11.119 -5.865 1.00 41.91 70 ARG A CA 1
ATOM 568 C C . ARG A 1 70 ? -16.856 -11.618 -4.618 1.00 41.91 70 ARG A C 1
ATOM 570 O O . ARG A 1 70 ? -16.411 -11.283 -3.505 1.00 41.91 70 ARG A O 1
#

pLDDT: mean 73.9, std 12.21, range [41.91, 88.0]